Protein AF-A0A967Z9N0-F1 (afdb_monomer_lite)

Foldseek 3Di:
DQDKDWDADPVRAIEIEFQAACPCVVVVQVVLVVVVHHLLSHQEYEYPAQDNRGCNNVVVSCVRHVHDYDYDPVRPVD

Sequence (78 aa):
MLNSYAVVEADGRVTLVDAGLKRSARRIAAALRSIGRAPSEVTRILMTHAHPDHAGGLAALKSETGAPVAAHADDAAA

Radius of gyration: 11.5 Å; chains: 1; bounding box: 30×21×32 Å

Structure (mmCIF, N/CA/C/O backbone):
data_AF-A0A967Z9N0-F1
#
_entry.id   AF-A0A967Z9N0-F1
#
loop_
_atom_site.group_PDB
_atom_site.id
_atom_site.type_symbol
_atom_site.label_atom_id
_atom_site.label_alt_id
_atom_site.label_comp_id
_atom_site.label_asym_id
_atom_site.label_entity_id
_atom_site.label_seq_id
_atom_site.pdbx_PDB_ins_code
_atom_site.Cartn_x
_atom_site.Cartn_y
_atom_site.Cartn_z
_atom_site.occupancy
_atom_site.B_iso_or_equiv
_atom_site.auth_seq_id
_atom_site.auth_comp_id
_atom_site.auth_a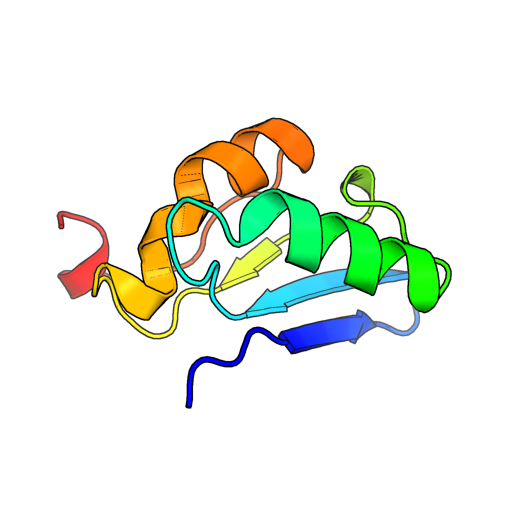sym_id
_atom_site.auth_atom_id
_atom_site.pdbx_PDB_model_num
ATOM 1 N N . MET A 1 1 ? 16.345 8.747 -0.597 1.00 54.25 1 MET A N 1
ATOM 2 C CA . MET A 1 1 ? 15.394 8.696 0.540 1.00 54.25 1 MET A CA 1
ATOM 3 C C . MET A 1 1 ? 14.294 7.729 0.156 1.00 54.25 1 MET A C 1
ATOM 5 O O . MET A 1 1 ? 13.871 7.788 -0.986 1.00 54.25 1 MET A O 1
ATOM 9 N N . LEU A 1 2 ? 13.894 6.837 1.062 1.00 83.62 2 LEU A N 1
ATOM 10 C CA . LEU A 1 2 ? 12.867 5.823 0.812 1.00 83.62 2 LEU A CA 1
ATOM 11 C C . LEU A 1 2 ? 11.616 6.216 1.576 1.00 83.62 2 LEU A C 1
ATOM 13 O O . LEU A 1 2 ? 11.633 6.217 2.808 1.00 83.62 2 LEU A O 1
ATOM 17 N N . ASN A 1 3 ? 10.565 6.558 0.845 1.00 92.75 3 ASN A N 1
ATOM 18 C CA . ASN A 1 3 ? 9.311 6.998 1.429 1.00 92.75 3 ASN A CA 1
ATOM 19 C C . ASN A 1 3 ? 8.210 6.008 1.066 1.00 92.75 3 ASN A C 1
ATOM 21 O O . ASN A 1 3 ? 8.172 5.481 -0.041 1.00 92.75 3 ASN A O 1
ATOM 25 N N . SER A 1 4 ? 7.305 5.794 2.010 1.00 96.19 4 SER A N 1
ATOM 26 C CA . SER A 1 4 ? 6.012 5.171 1.759 1.00 96.19 4 SER A CA 1
ATOM 27 C C . SER A 1 4 ? 4.959 6.101 2.331 1.00 96.19 4 SER A C 1
ATOM 29 O O . SER A 1 4 ? 5.179 6.712 3.382 1.00 96.19 4 SER A O 1
ATOM 31 N N . TYR A 1 5 ? 3.838 6.229 1.638 1.00 97.94 5 TYR A N 1
ATOM 32 C CA . TYR A 1 5 ? 2.784 7.167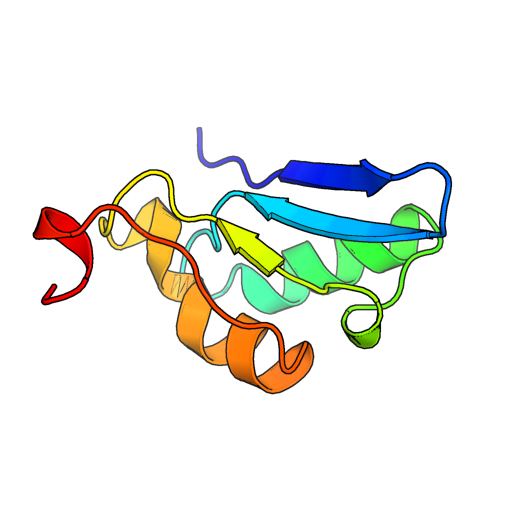 2.007 1.00 97.94 5 TYR A CA 1
ATOM 33 C C . TYR A 1 5 ? 1.507 6.406 2.347 1.00 97.94 5 TYR A C 1
ATOM 35 O O . TYR A 1 5 ? 1.213 5.379 1.741 1.00 97.94 5 TYR A O 1
ATOM 43 N N . ALA A 1 6 ? 0.744 6.918 3.308 1.00 98.06 6 ALA A N 1
ATOM 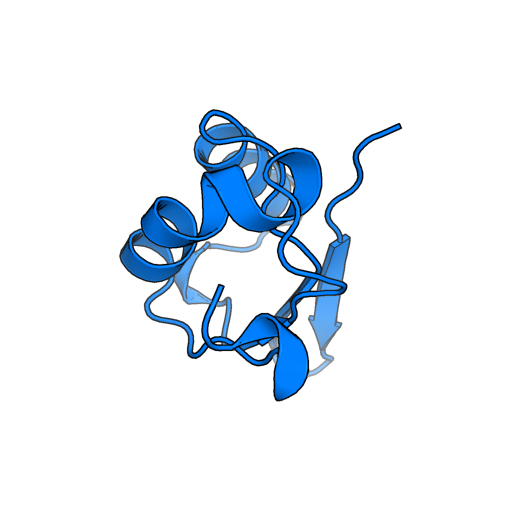44 C CA . ALA A 1 6 ? -0.610 6.465 3.589 1.00 98.06 6 ALA A CA 1
ATOM 45 C C . ALA A 1 6 ? -1.571 7.601 3.239 1.00 98.06 6 ALA A C 1
ATOM 47 O O . ALA A 1 6 ? -1.492 8.681 3.824 1.00 98.06 6 ALA A O 1
ATOM 48 N N . VAL A 1 7 ? -2.459 7.359 2.278 1.00 98.19 7 VAL A N 1
ATOM 49 C CA . VAL A 1 7 ? -3.543 8.276 1.92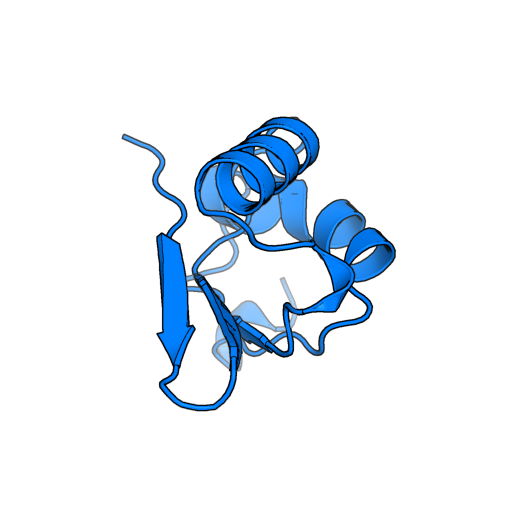4 1.00 98.19 7 VAL A CA 1
ATOM 50 C C . VAL A 1 7 ? -4.792 7.819 2.658 1.00 98.19 7 VAL A C 1
ATOM 52 O O . VAL A 1 7 ? -5.224 6.676 2.515 1.00 98.19 7 VAL A O 1
ATOM 55 N N . VAL A 1 8 ? -5.322 8.714 3.483 1.00 97.62 8 VAL A N 1
ATOM 56 C CA . VAL A 1 8 ? -6.499 8.510 4.322 1.00 97.62 8 VAL A CA 1
ATOM 57 C C . VAL A 1 8 ? -7.683 9.188 3.649 1.00 97.62 8 VAL A C 1
ATOM 59 O O . VAL A 1 8 ? -7.737 10.414 3.582 1.00 97.62 8 VAL A O 1
ATOM 62 N N . GLU A 1 9 ? -8.627 8.388 3.167 1.00 94.38 9 GLU A N 1
ATOM 63 C CA . GLU A 1 9 ? -9.862 8.891 2.568 1.00 94.38 9 GLU A CA 1
ATOM 64 C C . GLU A 1 9 ? -10.869 9.309 3.651 1.00 94.38 9 GLU A C 1
ATOM 66 O O . GLU A 1 9 ? -10.808 8.843 4.797 1.00 94.38 9 GLU A O 1
ATOM 71 N N . ALA A 1 10 ? -11.829 10.163 3.279 1.00 93.81 10 ALA A N 1
ATOM 72 C CA . ALA A 1 10 ? -12.870 10.661 4.184 1.00 93.81 10 ALA A CA 1
ATOM 73 C C . ALA A 1 10 ? -13.765 9.546 4.761 1.00 93.81 10 ALA A C 1
ATOM 75 O O . ALA A 1 10 ? -14.308 9.695 5.851 1.00 93.81 10 ALA A O 1
ATOM 76 N N . ASP A 1 11 ? -13.898 8.424 4.051 1.00 91.56 11 ASP A N 1
ATOM 77 C CA . ASP A 1 11 ? -14.679 7.257 4.474 1.00 91.56 11 ASP A CA 1
ATOM 78 C C . ASP A 1 11 ? -13.879 6.236 5.303 1.00 91.56 11 ASP A C 1
ATOM 80 O O . ASP A 1 11 ? -14.370 5.146 5.592 1.00 91.56 11 ASP A O 1
ATOM 84 N N . GLY A 1 12 ? -12.644 6.567 5.687 1.00 90.75 12 GLY A N 1
ATOM 85 C CA . GLY A 1 12 ? -11.804 5.706 6.517 1.00 90.75 12 GLY A CA 1
ATOM 86 C C . GLY A 1 12 ? -10.964 4.691 5.736 1.00 90.75 12 GLY A C 1
ATOM 87 O O . GLY A 1 12 ? -10.055 4.090 6.316 1.00 90.75 12 GLY A O 1
ATOM 88 N N . ARG A 1 13 ? -11.137 4.551 4.417 1.00 92.38 13 ARG A N 1
ATOM 89 C CA . ARG A 1 13 ? -10.260 3.688 3.611 1.00 92.38 13 ARG A CA 1
ATOM 90 C C . ARG A 1 13 ? -8.834 4.232 3.557 1.00 92.38 13 ARG A C 1
ATOM 92 O O . ARG A 1 13 ? -8.615 5.445 3.546 1.00 92.38 13 ARG A O 1
ATOM 99 N N . VAL A 1 14 ? -7.854 3.326 3.540 1.00 98.25 14 VAL A N 1
ATOM 100 C CA . VAL A 1 14 ? -6.435 3.679 3.396 1.00 98.25 14 VAL A CA 1
ATOM 101 C C . VAL A 1 14 ? -5.870 3.111 2.099 1.00 98.25 14 VAL A C 1
ATOM 103 O O . VAL A 1 14 ? -6.052 1.928 1.798 1.00 98.25 14 VAL A O 1
ATOM 106 N N . THR A 1 15 ? -5.145 3.950 1.360 1.00 98.50 15 THR A N 1
ATOM 107 C CA . THR A 1 15 ? -4.260 3.521 0.270 1.00 98.50 15 THR A CA 1
ATOM 108 C C . THR A 1 15 ? -2.812 3.678 0.714 1.00 98.50 15 THR A C 1
ATOM 110 O O . THR A 1 15 ? -2.394 4.774 1.087 1.00 98.50 15 THR A O 1
ATOM 113 N N . LEU A 1 16 ? -2.038 2.594 0.667 1.00 98.31 16 LEU A N 1
ATOM 114 C CA . LEU A 1 16 ? -0.584 2.654 0.818 1.00 98.31 16 LEU A CA 1
ATOM 115 C C . LEU A 1 16 ? 0.072 2.900 -0.541 1.00 98.31 16 LEU A C 1
ATOM 117 O O . LEU A 1 16 ? -0.302 2.260 -1.518 1.00 98.31 16 LEU A O 1
ATOM 121 N N . VAL A 1 17 ? 1.066 3.784 -0.589 1.00 98.44 17 VAL A N 1
ATOM 122 C CA . VAL A 1 17 ? 1.939 3.999 -1.750 1.00 98.44 17 VAL A CA 1
ATOM 123 C C . VAL A 1 17 ? 3.342 3.523 -1.390 1.00 98.44 17 VAL A C 1
ATOM 125 O O . VAL A 1 17 ? 3.924 4.029 -0.427 1.00 98.44 17 VAL A O 1
ATOM 128 N N . ASP A 1 18 ? 3.864 2.571 -2.165 1.00 97.75 18 ASP A N 1
ATOM 129 C CA . ASP A 1 18 ? 5.109 1.829 -1.915 1.00 97.75 18 ASP A CA 1
ATOM 130 C C . ASP A 1 18 ? 5.122 0.989 -0.623 1.00 97.75 18 ASP A C 1
ATOM 132 O O . ASP A 1 18 ? 4.347 1.178 0.314 1.00 97.75 18 ASP A O 1
ATOM 136 N N . ALA A 1 19 ? 6.017 0.002 -0.592 1.00 97.25 19 ALA A N 1
ATOM 137 C CA . ALA A 1 19 ? 6.187 -0.959 0.497 1.00 97.25 19 ALA A CA 1
ATOM 138 C C . ALA A 1 19 ? 7.581 -0.904 1.154 1.00 97.25 19 ALA A C 1
ATOM 140 O O . ALA A 1 19 ? 7.835 -1.592 2.150 1.00 97.25 19 ALA A O 1
ATOM 141 N N . GLY A 1 20 ? 8.488 -0.086 0.616 1.00 96.38 20 GLY A N 1
ATOM 142 C CA . GLY A 1 20 ? 9.856 0.055 1.096 1.00 96.38 20 GLY A CA 1
ATOM 143 C C . GLY A 1 20 ? 10.682 -1.234 0.963 1.00 96.38 20 GLY A C 1
ATOM 144 O O . GLY A 1 20 ? 10.332 -2.173 0.252 1.00 96.38 20 GLY A O 1
ATOM 145 N N . LEU A 1 21 ? 11.774 -1.312 1.727 1.00 96.56 21 LEU A N 1
ATOM 146 C CA . LEU A 1 21 ? 12.616 -2.507 1.864 1.00 96.56 21 LEU A CA 1
ATOM 147 C C . LEU A 1 21 ? 11.882 -3.671 2.558 1.00 96.56 21 LEU A C 1
ATOM 149 O O . LEU A 1 21 ? 10.930 -3.476 3.307 1.00 96.56 21 LEU A O 1
ATOM 153 N N . LYS A 1 22 ? 12.432 -4.891 2.463 1.00 93.44 22 LYS A N 1
ATOM 154 C CA . LYS A 1 22 ? 11.899 -6.109 3.124 1.00 93.44 22 LYS A CA 1
ATOM 155 C C . LYS A 1 22 ? 11.584 -5.958 4.619 1.00 93.44 22 LYS A C 1
ATOM 157 O O . LYS A 1 22 ? 10.635 -6.544 5.128 1.00 93.44 22 LYS A O 1
ATOM 162 N N . ARG A 1 23 ? 12.373 -5.155 5.335 1.00 93.81 23 ARG A N 1
ATOM 163 C CA . ARG A 1 23 ? 12.202 -4.870 6.774 1.00 93.81 23 ARG A CA 1
ATOM 164 C C . ARG A 1 23 ? 11.252 -3.706 7.081 1.00 93.81 23 ARG A C 1
ATOM 166 O O . ARG A 1 23 ? 10.964 -3.463 8.250 1.00 93.81 23 ARG A O 1
ATOM 173 N N . SER A 1 24 ? 10.781 -2.983 6.066 1.00 95.88 24 SER A N 1
ATOM 174 C CA . SER A 1 24 ? 9.963 -1.780 6.234 1.00 95.88 24 SER A CA 1
ATOM 175 C C . SER A 1 24 ? 8.533 -2.077 6.672 1.00 95.88 24 SER A C 1
ATOM 177 O O . SER A 1 24 ? 7.951 -1.232 7.344 1.00 95.88 24 SER A O 1
ATOM 179 N N . ALA A 1 25 ? 7.988 -3.268 6.394 1.00 95.06 25 ALA A N 1
ATOM 180 C CA . ALA A 1 25 ? 6.597 -3.614 6.715 1.00 95.06 25 ALA A CA 1
ATOM 181 C C . ALA A 1 25 ? 6.225 -3.324 8.182 1.00 95.06 25 ALA A C 1
ATOM 183 O O . ALA A 1 25 ? 5.262 -2.611 8.448 1.00 95.06 25 ALA A O 1
ATOM 184 N N . ARG A 1 26 ? 7.062 -3.746 9.146 1.00 95.19 26 ARG A N 1
ATOM 185 C CA . ARG A 1 26 ? 6.832 -3.468 10.580 1.00 95.19 26 ARG A CA 1
ATOM 186 C C . ARG A 1 26 ? 6.812 -1.971 10.901 1.00 95.19 26 ARG A C 1
ATOM 188 O O . ARG A 1 26 ? 6.029 -1.537 11.743 1.00 95.19 26 ARG A O 1
ATOM 195 N N . ARG A 1 27 ? 7.676 -1.187 10.246 1.00 96.25 27 ARG A N 1
ATOM 196 C CA . ARG A 1 27 ? 7.749 0.270 10.425 1.00 96.25 27 ARG A CA 1
ATOM 197 C C . ARG A 1 27 ? 6.534 0.961 9.809 1.00 96.25 27 ARG A C 1
ATOM 199 O O . ARG A 1 27 ? 5.996 1.866 10.432 1.00 96.25 27 ARG A O 1
ATOM 206 N N . ILE A 1 28 ? 6.086 0.515 8.638 1.00 97.19 28 ILE A N 1
ATOM 207 C CA . ILE A 1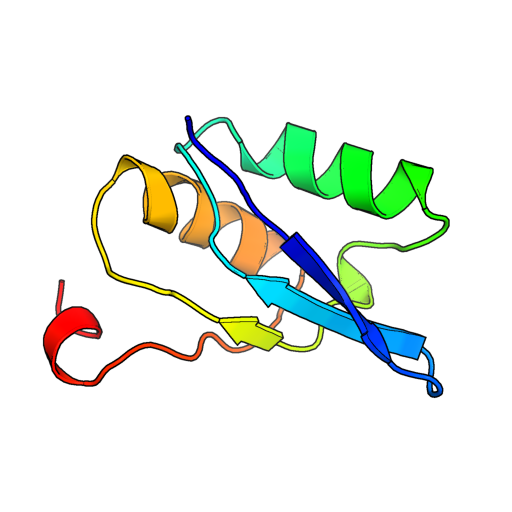 28 ? 4.888 1.030 7.963 1.00 97.19 28 ILE A CA 1
ATOM 208 C C . ILE A 1 28 ? 3.638 0.720 8.795 1.00 97.19 28 ILE A C 1
ATOM 210 O O . ILE A 1 28 ? 2.855 1.621 9.073 1.00 97.19 28 ILE A O 1
ATOM 214 N N . ALA A 1 29 ? 3.498 -0.507 9.301 1.00 96.44 29 ALA A N 1
ATOM 215 C CA . ALA A 1 29 ? 2.401 -0.875 10.192 1.00 96.44 29 ALA A CA 1
ATOM 216 C C . ALA A 1 29 ? 2.399 -0.049 11.494 1.00 96.44 29 ALA A C 1
ATOM 218 O O . ALA A 1 29 ? 1.344 0.357 11.979 1.00 96.44 29 ALA A O 1
ATOM 219 N N . ALA A 1 30 ? 3.577 0.241 12.060 1.00 97.06 30 ALA A N 1
ATOM 220 C CA . ALA A 1 30 ? 3.693 1.137 13.210 1.00 97.06 30 ALA A CA 1
ATOM 221 C C . ALA A 1 30 ? 3.323 2.590 12.861 1.00 97.06 30 ALA A C 1
ATOM 223 O O . ALA A 1 30 ? 2.655 3.249 13.655 1.00 97.06 30 ALA A O 1
ATOM 224 N N . ALA A 1 31 ? 3.705 3.072 11.674 1.00 97.25 31 ALA A N 1
ATOM 225 C CA . ALA A 1 31 ? 3.344 4.402 11.194 1.00 97.25 31 ALA A CA 1
ATOM 226 C C . ALA A 1 31 ? 1.825 4.545 10.996 1.00 97.25 31 ALA A C 1
ATOM 228 O O . ALA A 1 31 ? 1.253 5.523 11.471 1.00 97.25 31 ALA A O 1
ATOM 229 N N . LEU A 1 32 ? 1.157 3.544 10.407 1.00 97.44 32 LEU A N 1
ATOM 230 C CA . LEU A 1 32 ? -0.309 3.492 10.323 1.00 97.44 32 LEU A CA 1
ATOM 231 C C . LEU A 1 32 ? -0.948 3.606 11.714 1.00 97.44 32 LEU A C 1
ATOM 233 O O . LEU A 1 32 ? -1.798 4.467 11.937 1.00 97.44 32 LEU A O 1
ATOM 237 N N . ARG A 1 33 ? -0.470 2.817 12.685 1.00 97.44 33 ARG A N 1
ATOM 238 C CA . ARG A 1 33 ? -0.982 2.879 14.064 1.00 97.44 33 ARG A CA 1
ATOM 239 C C . ARG A 1 33 ? -0.777 4.246 14.709 1.00 97.44 33 ARG A C 1
ATOM 241 O O . ARG A 1 33 ? -1.653 4.703 15.435 1.00 97.44 33 ARG A O 1
ATOM 248 N N . SER A 1 34 ? 0.335 4.922 14.419 1.00 98.00 34 SER A N 1
ATOM 249 C CA . SER A 1 34 ? 0.611 6.258 14.964 1.00 98.00 34 SER A CA 1
ATOM 250 C C . SER A 1 34 ? -0.350 7.344 14.468 1.00 98.00 34 SER A C 1
ATOM 252 O O . SER A 1 34 ? -0.525 8.345 15.153 1.00 98.00 34 SER A O 1
ATOM 254 N N . ILE A 1 35 ? -1.011 7.127 13.325 1.00 96.75 35 ILE A N 1
ATOM 255 C CA . ILE A 1 35 ? -2.053 8.015 12.786 1.00 96.75 35 ILE A CA 1
ATOM 256 C C 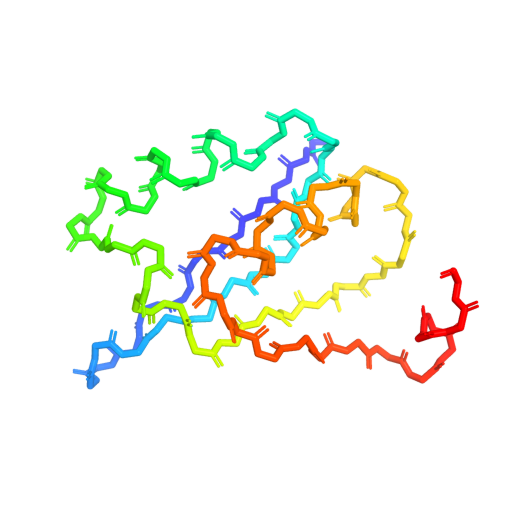. ILE A 1 35 ? -3.474 7.495 13.065 1.00 96.75 35 ILE A C 1
ATOM 258 O O . ILE A 1 35 ? -4.426 7.913 12.411 1.00 96.75 35 ILE A O 1
ATOM 262 N N . GLY A 1 36 ? -3.625 6.562 14.012 1.00 96.69 36 GLY A N 1
ATOM 263 C CA . GLY A 1 36 ? -4.923 6.004 14.394 1.00 96.69 36 GLY A CA 1
ATOM 264 C C . GLY A 1 36 ? -5.516 5.032 13.373 1.00 96.69 36 GLY A C 1
ATOM 265 O O . GLY A 1 36 ? -6.728 4.850 13.366 1.00 96.69 36 GLY A O 1
ATOM 266 N N . ARG A 1 37 ? -4.687 4.424 12.512 1.00 97.25 37 ARG A N 1
ATOM 267 C CA . ARG A 1 37 ? -5.117 3.423 11.526 1.00 97.25 37 ARG A CA 1
ATOM 268 C C . ARG A 1 37 ? -4.522 2.044 11.787 1.00 97.25 37 ARG A C 1
ATOM 270 O O . ARG A 1 37 ? -3.381 1.899 12.221 1.00 97.25 37 ARG A O 1
ATOM 277 N N . ALA A 1 38 ? -5.279 1.008 11.472 1.00 95.19 38 ALA A N 1
ATOM 278 C CA . ALA A 1 38 ? -4.849 -0.377 11.479 1.00 95.19 38 ALA A CA 1
ATOM 279 C C . ALA A 1 38 ? -4.432 -0.826 10.065 1.00 95.19 38 ALA A C 1
ATOM 281 O O . ALA A 1 38 ? -5.016 -0.386 9.074 1.00 95.19 38 ALA A O 1
ATOM 282 N N . PRO A 1 39 ? -3.469 -1.757 9.938 1.00 95.44 39 PRO A N 1
ATOM 283 C CA . PRO A 1 39 ? -3.147 -2.381 8.653 1.00 95.44 39 PRO A CA 1
ATOM 284 C C . PRO A 1 39 ? -4.364 -2.982 7.932 1.00 95.44 39 PRO A C 1
ATOM 286 O O . PRO A 1 39 ? -4.454 -2.891 6.714 1.00 95.44 39 PRO A O 1
ATOM 289 N N . SER A 1 40 ? -5.338 -3.522 8.667 1.00 94.25 40 SER A N 1
ATOM 290 C CA . SER A 1 40 ? -6.580 -4.075 8.104 1.00 94.25 40 SER A CA 1
ATOM 291 C C . SER A 1 40 ? -7.509 -3.036 7.457 1.00 94.25 40 SER A C 1
ATOM 293 O O . SER A 1 40 ? -8.445 -3.417 6.766 1.00 94.25 40 SER A O 1
ATOM 295 N N . GLU A 1 41 ? -7.289 -1.736 7.680 1.00 95.75 41 GLU A N 1
ATOM 296 C CA . GLU A 1 41 ? -8.037 -0.648 7.023 1.00 95.75 41 GLU A CA 1
ATOM 297 C C . GLU A 1 41 ? -7.415 -0.235 5.678 1.00 95.75 41 GLU A C 1
ATOM 299 O O . GLU A 1 41 ? -7.971 0.585 4.938 1.00 95.75 41 GLU A O 1
ATOM 304 N N . VAL A 1 42 ? -6.250 -0.797 5.341 1.00 98.19 42 VAL A N 1
ATOM 305 C CA . VAL A 1 42 ? -5.645 -0.631 4.022 1.00 98.19 42 VAL A CA 1
ATOM 306 C C . VAL A 1 42 ? -6.454 -1.438 3.021 1.00 98.19 42 VAL A C 1
ATOM 308 O O . VAL A 1 42 ? -6.523 -2.659 3.084 1.00 98.19 42 VAL A O 1
ATOM 311 N N . THR A 1 43 ? -7.055 -0.738 2.065 1.00 98.19 43 THR A N 1
ATOM 312 C CA . THR A 1 43 ? -7.900 -1.340 1.021 1.00 98.19 43 THR A CA 1
ATOM 313 C C . THR A 1 43 ? -7.200 -1.417 -0.329 1.00 98.19 43 THR A C 1
ATOM 315 O O . THR A 1 43 ? -7.703 -2.051 -1.256 1.00 98.19 43 THR A O 1
ATOM 318 N N . ARG A 1 44 ? -6.035 -0.771 -0.459 1.00 98.31 44 ARG A N 1
ATOM 319 C CA . ARG A 1 44 ? -5.217 -0.778 -1.670 1.00 98.31 44 ARG A CA 1
ATOM 320 C C . ARG A 1 44 ? -3.751 -0.538 -1.338 1.00 98.31 44 ARG A C 1
ATOM 322 O O . ARG A 1 44 ? -3.427 0.318 -0.517 1.00 98.31 44 ARG A O 1
ATOM 329 N N . ILE A 1 45 ? -2.876 -1.243 -2.044 1.00 98.50 45 ILE A N 1
ATOM 330 C CA . ILE A 1 45 ? -1.442 -0.959 -2.097 1.00 98.50 45 ILE A CA 1
ATOM 331 C C . ILE A 1 45 ? -1.100 -0.557 -3.538 1.00 98.50 45 ILE A C 1
ATOM 333 O O . ILE A 1 45 ? -1.336 -1.331 -4.461 1.00 98.50 45 ILE A O 1
ATOM 337 N N . LEU A 1 46 ? -0.591 0.655 -3.747 1.00 98.31 46 LEU A N 1
ATOM 338 C CA . LEU A 1 46 ? -0.193 1.201 -5.045 1.00 98.31 46 LEU A CA 1
ATOM 339 C C . LEU A 1 46 ? 1.333 1.240 -5.143 1.00 98.31 46 LEU A C 1
ATOM 341 O O . LEU A 1 46 ? 1.987 1.884 -4.325 1.00 98.31 46 LEU A O 1
ATOM 345 N N . MET A 1 47 ? 1.895 0.560 -6.137 1.00 97.88 47 MET A N 1
ATOM 346 C CA . MET A 1 47 ? 3.333 0.556 -6.408 1.00 97.88 47 MET A CA 1
ATOM 347 C C . MET A 1 47 ? 3.692 1.637 -7.414 1.00 97.88 47 MET A C 1
ATOM 349 O O . MET A 1 47 ? 3.050 1.742 -8.458 1.00 97.88 47 MET A O 1
ATOM 353 N N . THR A 1 48 ? 4.724 2.423 -7.100 1.00 96.88 48 THR A N 1
ATOM 354 C CA . THR A 1 48 ? 5.307 3.354 -8.071 1.00 96.88 48 THR A CA 1
ATOM 355 C C . THR A 1 48 ? 6.106 2.609 -9.137 1.00 96.88 48 THR A C 1
ATOM 357 O O . THR A 1 48 ? 5.977 2.945 -10.308 1.00 96.88 48 THR A O 1
ATOM 360 N N . HIS A 1 49 ? 6.905 1.615 -8.729 1.00 96.19 49 HIS A N 1
ATOM 361 C CA . HIS A 1 49 ? 7.659 0.692 -9.584 1.00 96.19 49 HIS A CA 1
ATOM 362 C C . HIS A 1 49 ? 8.203 -0.505 -8.772 1.00 96.19 49 HIS A C 1
ATOM 364 O O . HIS A 1 49 ? 8.151 -0.489 -7.538 1.00 96.19 49 HIS A O 1
ATOM 370 N N . ALA A 1 50 ? 8.733 -1.545 -9.432 1.00 95.81 50 ALA A N 1
ATOM 371 C CA . ALA A 1 50 ? 9.103 -2.817 -8.790 1.00 95.81 50 ALA A CA 1
ATOM 372 C C . ALA A 1 50 ? 10.556 -2.928 -8.276 1.00 95.81 50 ALA A C 1
ATOM 374 O O . ALA A 1 50 ? 11.054 -4.034 -8.046 1.00 95.81 50 ALA A O 1
ATOM 375 N N . HIS A 1 51 ? 11.269 -1.820 -8.045 1.00 95.81 51 HIS A N 1
ATOM 376 C CA . HIS A 1 51 ? 12.611 -1.925 -7.465 1.00 95.81 51 HIS A CA 1
ATOM 377 C C . HIS A 1 51 ? 12.581 -2.411 -5.999 1.00 95.81 51 HIS A C 1
ATOM 379 O O . HIS A 1 51 ? 11.649 -2.091 -5.251 1.00 95.81 51 HIS A O 1
ATOM 385 N N . PRO A 1 52 ? 13.601 -3.166 -5.534 1.00 94.56 52 PRO A N 1
ATOM 386 C CA . PRO A 1 52 ? 13.607 -3.781 -4.198 1.00 94.56 52 PRO A CA 1
ATOM 387 C C . PRO A 1 52 ? 13.476 -2.807 -3.022 1.00 94.56 52 PRO A C 1
ATOM 389 O O . PRO A 1 52 ? 13.090 -3.197 -1.918 1.00 94.56 52 PRO A O 1
ATOM 392 N N . ASP A 1 53 ? 13.831 -1.548 -3.230 1.00 95.19 53 ASP A N 1
ATOM 393 C CA . ASP A 1 53 ? 13.748 -0.485 -2.245 1.00 95.19 53 ASP A CA 1
ATOM 394 C C . ASP A 1 53 ? 12.342 0.128 -2.128 1.00 95.19 53 ASP A C 1
ATOM 396 O O . ASP A 1 53 ? 12.037 0.713 -1.087 1.00 95.19 53 ASP A O 1
ATOM 400 N N . HIS A 1 54 ? 11.461 -0.134 -3.099 1.00 96.62 54 HIS A N 1
ATOM 401 C CA . HIS A 1 54 ? 10.041 0.231 -3.097 1.00 96.62 54 HIS A CA 1
ATOM 402 C C . HIS A 1 54 ? 9.111 -0.971 -2.884 1.00 96.62 54 HIS A C 1
ATOM 404 O O . HIS A 1 54 ? 8.115 -0.847 -2.175 1.00 96.62 54 HIS A O 1
ATOM 410 N N . ALA A 1 55 ? 9.436 -2.139 -3.442 1.00 96.31 55 ALA A N 1
ATOM 411 C CA . ALA A 1 55 ? 8.588 -3.333 -3.411 1.00 96.31 55 ALA A CA 1
ATOM 412 C C . ALA A 1 55 ? 9.042 -4.397 -2.395 1.00 96.31 55 ALA A C 1
ATOM 414 O O . ALA A 1 55 ? 8.324 -5.364 -2.138 1.00 96.31 55 ALA A O 1
ATOM 415 N N . GLY A 1 56 ? 10.213 -4.245 -1.770 1.00 95.81 56 GLY A N 1
ATOM 416 C CA . GLY A 1 56 ? 10.799 -5.273 -0.907 1.00 95.81 56 GLY A CA 1
ATOM 417 C C . GLY A 1 56 ? 9.906 -5.708 0.262 1.00 95.81 56 GLY A C 1
ATOM 418 O O . GLY A 1 56 ? 9.924 -6.878 0.645 1.00 95.81 56 GLY A O 1
ATOM 419 N N . GLY A 1 57 ? 9.122 -4.790 0.835 1.00 96.69 57 GLY A N 1
ATOM 420 C CA . GLY A 1 57 ? 8.175 -5.068 1.922 1.00 96.69 57 GLY A CA 1
ATOM 421 C C . GLY A 1 57 ? 6.797 -5.577 1.475 1.00 96.69 57 GLY A C 1
ATOM 422 O O . GLY A 1 57 ? 5.964 -5.891 2.330 1.00 96.69 57 GLY A O 1
ATOM 423 N N . LEU A 1 58 ? 6.538 -5.657 0.165 1.00 97.06 58 LEU A N 1
ATOM 424 C CA . LEU A 1 58 ? 5.194 -5.812 -0.399 1.00 97.06 58 LEU A CA 1
ATOM 425 C C . LEU A 1 58 ? 4.510 -7.108 0.034 1.00 97.06 58 LEU A C 1
ATOM 427 O O . LEU A 1 58 ? 3.354 -7.079 0.444 1.00 97.06 58 LEU A O 1
ATOM 431 N N . ALA A 1 59 ? 5.220 -8.238 -0.002 1.00 96.81 59 ALA A N 1
ATOM 432 C CA . ALA A 1 59 ? 4.649 -9.534 0.366 1.00 96.81 59 ALA A CA 1
ATOM 433 C C . ALA A 1 59 ? 4.140 -9.557 1.820 1.00 96.81 59 ALA A C 1
ATOM 435 O O . ALA A 1 59 ? 3.051 -10.062 2.094 1.00 96.81 59 ALA A O 1
ATOM 436 N N . ALA A 1 60 ? 4.903 -8.966 2.745 1.00 97.25 60 ALA A N 1
ATOM 437 C CA . ALA A 1 60 ? 4.521 -8.888 4.151 1.00 97.25 60 ALA A CA 1
ATOM 438 C C . ALA A 1 60 ? 3.317 -7.958 4.355 1.00 97.25 60 ALA A C 1
ATOM 440 O O . ALA A 1 60 ? 2.366 -8.342 5.028 1.00 97.25 60 ALA A O 1
ATOM 441 N N . LEU A 1 61 ? 3.317 -6.777 3.725 1.00 97.56 61 LEU A N 1
ATOM 442 C CA . LEU A 1 61 ? 2.183 -5.852 3.806 1.00 97.56 61 LEU A CA 1
ATOM 443 C C . LEU A 1 61 ? 0.921 -6.437 3.175 1.00 97.56 61 LEU A C 1
ATOM 445 O O . LEU A 1 61 ? -0.150 -6.325 3.760 1.00 97.56 61 LEU A O 1
ATOM 449 N N . LYS A 1 62 ? 1.022 -7.118 2.031 1.00 97.62 62 LYS A N 1
ATOM 450 C CA . LYS A 1 62 ? -0.113 -7.817 1.416 1.00 97.62 62 LYS A CA 1
ATOM 451 C C . LYS A 1 62 ? -0.702 -8.864 2.365 1.00 97.62 62 LYS A C 1
ATOM 453 O O . LYS A 1 62 ? -1.917 -8.935 2.505 1.00 97.62 62 LYS A O 1
ATOM 458 N N . SER A 1 63 ? 0.144 -9.637 3.048 1.00 96.94 63 SER A N 1
ATOM 459 C CA . SER A 1 63 ? -0.309 -10.616 4.043 1.00 96.94 63 SER A CA 1
ATOM 460 C C . SER A 1 63 ? -0.946 -9.973 5.279 1.00 96.94 63 SER A C 1
ATOM 462 O O . SER A 1 63 ? -1.891 -10.535 5.817 1.00 96.94 63 SER A O 1
ATOM 464 N N . GLU A 1 64 ? -0.417 -8.846 5.758 1.00 95.88 64 GLU A N 1
ATOM 465 C CA . GLU A 1 64 ? -0.895 -8.176 6.979 1.00 95.88 64 GLU A CA 1
ATOM 466 C C . GLU A 1 64 ? -2.192 -7.386 6.741 1.00 95.88 64 GLU A C 1
ATOM 468 O O . GLU A 1 64 ? -3.049 -7.316 7.616 1.00 95.88 64 GLU A O 1
ATOM 473 N N . THR A 1 65 ? -2.336 -6.796 5.554 1.00 97.19 65 THR A N 1
ATOM 474 C CA . THR A 1 65 ? -3.475 -5.938 5.186 1.00 97.19 65 THR A CA 1
ATOM 475 C C . THR A 1 65 ? -4.605 -6.703 4.497 1.00 97.19 65 THR A C 1
ATOM 477 O O . THR A 1 65 ? -5.762 -6.314 4.603 1.00 97.19 65 THR A O 1
ATOM 480 N N . GLY A 1 66 ? -4.281 -7.763 3.746 1.00 97.69 66 GLY A N 1
ATOM 481 C CA . GLY A 1 66 ? -5.210 -8.415 2.819 1.00 97.69 66 GLY A CA 1
ATOM 482 C C . GLY A 1 66 ? -5.537 -7.587 1.566 1.00 97.69 66 GLY A C 1
ATOM 483 O O . GLY A 1 66 ? -6.367 -8.004 0.759 1.00 97.69 66 GLY A O 1
ATOM 484 N N . ALA A 1 67 ? -4.900 -6.428 1.379 1.00 98.12 67 ALA A N 1
ATOM 485 C CA . ALA A 1 67 ? -5.238 -5.497 0.312 1.00 98.12 67 ALA A CA 1
ATOM 486 C C . ALA A 1 67 ? -4.796 -6.000 -1.078 1.00 98.12 67 ALA A C 1
ATOM 488 O O . ALA A 1 67 ? -3.706 -6.572 -1.222 1.00 98.12 67 ALA A O 1
ATOM 489 N N . PRO A 1 68 ? -5.581 -5.733 -2.139 1.00 98.00 68 PRO A N 1
ATOM 490 C CA . PRO A 1 68 ? -5.110 -5.882 -3.508 1.00 98.00 68 PRO A CA 1
ATOM 491 C C . PRO A 1 68 ? -3.969 -4.901 -3.810 1.00 98.00 68 PRO A C 1
ATOM 493 O O . PRO A 1 68 ? -3.906 -3.788 -3.276 1.00 98.00 68 PRO A O 1
ATOM 496 N N . VAL A 1 69 ? -3.088 -5.320 -4.718 1.00 98.06 69 VAL A N 1
ATOM 497 C CA . VAL A 1 69 ? -1.954 -4.523 -5.195 1.00 98.06 69 VAL A CA 1
ATOM 498 C C . VAL A 1 69 ? -2.264 -4.005 -6.595 1.00 98.06 69 VAL A C 1
ATOM 500 O O . VAL A 1 69 ? -2.656 -4.781 -7.464 1.00 98.06 69 VAL A O 1
ATOM 503 N N . ALA A 1 70 ? -2.072 -2.707 -6.806 1.00 98.00 70 ALA A N 1
ATOM 504 C CA . ALA A 1 70 ? -2.064 -2.070 -8.112 1.00 98.00 70 ALA A CA 1
ATOM 505 C C . ALA A 1 70 ? -0.621 -1.693 -8.472 1.00 98.00 70 ALA A C 1
ATOM 507 O O . ALA A 1 70 ? 0.080 -1.076 -7.669 1.00 98.00 70 ALA A O 1
ATOM 508 N N . ALA A 1 71 ? -0.192 -2.057 -9.673 1.00 97.62 71 ALA A N 1
ATOM 509 C CA . ALA A 1 71 ? 1.109 -1.719 -10.237 1.00 97.62 71 ALA A CA 1
ATOM 510 C C . ALA A 1 71 ? 0.941 -1.434 -11.733 1.00 97.62 71 ALA A C 1
ATOM 512 O O . ALA A 1 71 ? -0.069 -1.825 -12.329 1.00 97.62 71 ALA A O 1
ATOM 513 N N . HIS A 1 72 ? 1.918 -0.760 -12.339 1.00 97.25 72 HIS A N 1
ATOM 514 C CA . HIS A 1 72 ? 1.975 -0.654 -13.792 1.00 97.25 72 HIS A CA 1
ATOM 515 C C . HIS A 1 72 ? 2.136 -2.050 -14.418 1.00 97.25 72 HIS A C 1
ATOM 517 O O . HIS A 1 72 ? 2.746 -2.932 -13.813 1.00 97.25 72 HIS A O 1
ATOM 523 N N . ALA A 1 73 ? 1.594 -2.266 -15.620 1.00 96.44 73 ALA A N 1
ATOM 524 C CA . ALA A 1 73 ? 1.611 -3.583 -16.265 1.00 96.44 73 ALA A CA 1
ATOM 525 C C . ALA A 1 73 ? 3.040 -4.116 -16.472 1.00 96.44 73 ALA A C 1
ATOM 527 O O . ALA A 1 73 ? 3.291 -5.296 -16.242 1.00 96.44 73 ALA A O 1
ATOM 528 N N . ASP A 1 74 ? 3.971 -3.226 -16.818 1.00 95.81 74 ASP A N 1
ATOM 529 C CA . ASP A 1 74 ? 5.383 -3.571 -17.038 1.00 95.81 74 ASP A CA 1
ATOM 530 C C . ASP A 1 74 ? 6.110 -4.000 -15.751 1.00 95.81 74 ASP A C 1
ATOM 532 O O . ASP A 1 74 ? 7.065 -4.766 -15.812 1.00 95.81 74 ASP A O 1
ATOM 536 N N . ASP A 1 75 ? 5.633 -3.560 -14.583 1.00 95.31 75 ASP A N 1
ATOM 537 C CA . ASP A 1 75 ? 6.174 -3.940 -13.272 1.00 95.31 75 ASP A CA 1
ATOM 538 C C . ASP A 1 75 ? 5.470 -5.168 -12.673 1.00 95.31 75 ASP A C 1
ATOM 540 O O . ASP A 1 75 ? 5.967 -5.777 -11.729 1.00 95.31 75 ASP A O 1
ATOM 544 N N . ALA A 1 76 ? 4.296 -5.549 -13.186 1.00 90.19 76 ALA A N 1
ATOM 545 C CA . ALA A 1 76 ? 3.475 -6.604 -12.592 1.00 90.19 76 ALA A CA 1
ATOM 546 C C . ALA A 1 76 ? 4.084 -8.012 -12.731 1.00 90.19 76 ALA A C 1
ATOM 548 O O . ALA A 1 76 ? 3.682 -8.925 -12.008 1.00 90.19 76 ALA A O 1
ATOM 549 N N . ALA A 1 77 ? 5.024 -8.188 -13.662 1.00 81.06 77 ALA A N 1
ATOM 550 C CA . ALA A 1 77 ? 5.720 -9.447 -13.923 1.00 81.06 77 ALA A CA 1
ATOM 551 C C . ALA A 1 77 ? 7.130 -9.520 -13.303 1.00 81.06 77 ALA A C 1
ATOM 553 O O . ALA A 1 77 ? 7.822 -10.516 -13.528 1.00 81.06 77 ALA A O 1
ATOM 554 N N . ALA A 1 78 ? 7.557 -8.475 -12.585 1.00 70.69 78 ALA A N 1
ATOM 555 C CA . ALA A 1 78 ? 8.889 -8.366 -11.989 1.00 70.69 78 ALA A CA 1
ATOM 556 C C . ALA A 1 78 ? 9.082 -9.236 -10.733 1.00 70.69 78 ALA A C 1
ATOM 558 O O . ALA A 1 78 ? 8.099 -9.475 -9.991 1.00 70.69 78 ALA A O 1
#

pLDDT: mean 95.19, std 6.17, range [54.25, 98.5]

Secondary structure (DSSP, 8-state):
----EEEE-TTS-EEEE---STTHHHHHHHHHHHTT--GGGEEEEE-S---HHHHTTHHHHHHHH---EE--GGGTT-